Protein AF-A0A0X3YB31-F1 (afdb_monomer_lite)

Sequence (147 aa):
MKKLYRGVSAELDALNQGILKPYGNTVSSSVDFGQEGAAFRAGYTWGESLENGVLAHQVDSGMKNLGFISTSTSFEVARHFATRGNTCDGYMYTLDVEKFQGAGVKIVESEHSPYPDENEISIYAEDGGCIPDIVILTKQFIKKAQF

Radius of gyration: 15.1 Å; chains: 1; bounding box: 38×30×41 Å

Secondary structure (DSSP, 8-state):
--EEEEEEEHHHHHHTTT----S-S---EEPPTT-TT--TTSS--SSEEHHHHHHHHHH-TTGGG-S-EEEES-HHHHHHHHTTTTTS-EEEEEEEGGGTGGGTEEEE--TT-S-GGGTEEEEEETTSSPPPGGGEEEEEEEPPPP-

Foldseek 3Di:
DQKWKAAAAPVRCVVVVNFQWAQWQAQKDADDVPQPQPDDPLQHDHDIDNLNSVQQCLRPVPRVRHQKGKIASDPVLNLCNNCVNLVGKGKMWMFAPVCQVVQQKDWDDHPNRPCVVSRIIIMGHNRSTTRDCVGTPDMDIGHRDDD

pLDDT: mean 91.31, std 6.2, range [57.94, 98.06]

Structure (mmCIF, N/CA/C/O backbone):
data_AF-A0A0X3YB31-F1
#
_entry.id   AF-A0A0X3YB31-F1
#
loop_
_atom_site.group_PDB
_atom_site.id
_atom_site.type_symbol
_atom_site.label_atom_id
_atom_site.label_alt_id
_atom_site.label_comp_id
_atom_site.label_asym_id
_atom_site.label_entity_id
_atom_site.label_seq_id
_atom_site.pdbx_PDB_ins_code
_atom_site.Cartn_x
_atom_site.Cartn_y
_atom_site.Cartn_z
_atom_site.occupancy
_atom_site.B_iso_or_equiv
_atom_site.auth_seq_id
_atom_site.auth_comp_id
_atom_site.auth_asym_id
_atom_site.auth_atom_id
_atom_site.pdbx_PDB_model_num
ATOM 1 N N . MET A 1 1 ? 8.233 6.323 15.649 1.00 65.94 1 MET A N 1
ATOM 2 C CA . MET A 1 1 ? 7.036 5.624 15.146 1.00 65.94 1 MET A CA 1
ATOM 3 C C . MET A 1 1 ? 6.527 6.232 13.846 1.00 65.94 1 MET A C 1
ATOM 5 O O . MET A 1 1 ? 5.731 7.169 13.864 1.00 65.94 1 MET A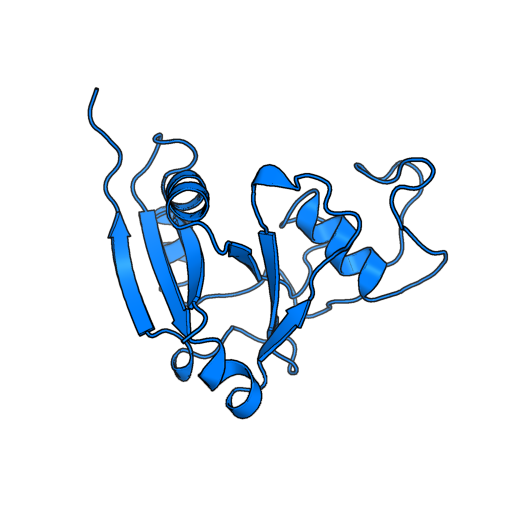 O 1
ATOM 9 N N . LYS A 1 2 ? 7.018 5.716 12.711 1.00 90.38 2 LYS A N 1
ATOM 10 C CA . LYS A 1 2 ? 6.481 6.014 11.368 1.00 90.38 2 LYS A CA 1
ATOM 11 C C . LYS A 1 2 ? 5.255 5.116 11.149 1.00 90.38 2 LYS A C 1
ATOM 13 O O . LYS A 1 2 ? 5.320 3.923 11.431 1.00 90.38 2 LYS A O 1
ATOM 18 N N . LYS A 1 3 ? 4.140 5.690 10.692 1.00 95.50 3 LYS A N 1
ATOM 19 C CA . LYS A 1 3 ? 2.884 4.969 10.428 1.00 95.50 3 LYS A CA 1
ATOM 20 C C . LYS A 1 3 ? 2.504 5.092 8.963 1.00 95.50 3 LYS A C 1
ATOM 22 O O . LYS A 1 3 ? 2.755 6.135 8.363 1.00 95.50 3 LYS A O 1
ATOM 27 N N . LEU A 1 4 ? 1.863 4.054 8.442 1.00 96.94 4 LEU A N 1
ATOM 28 C CA . LEU A 1 4 ? 1.212 4.071 7.134 1.00 96.94 4 LEU A CA 1
ATOM 29 C C . LEU A 1 4 ? -0.267 3.749 7.295 1.00 96.94 4 LEU A C 1
ATOM 31 O O . LEU A 1 4 ? -0.657 3.002 8.195 1.00 96.94 4 LEU A O 1
ATOM 35 N N . TYR A 1 5 ? -1.079 4.318 6.419 1.00 97.50 5 TYR A N 1
ATOM 36 C CA . TYR A 1 5 ? -2.522 4.171 6.424 1.00 97.50 5 TYR A CA 1
ATOM 37 C C . TYR A 1 5 ? -2.980 3.507 5.131 1.00 97.50 5 TYR A C 1
ATOM 39 O O . TYR A 1 5 ? -2.563 3.895 4.039 1.00 97.50 5 TYR A O 1
ATOM 47 N N . ARG A 1 6 ? -3.863 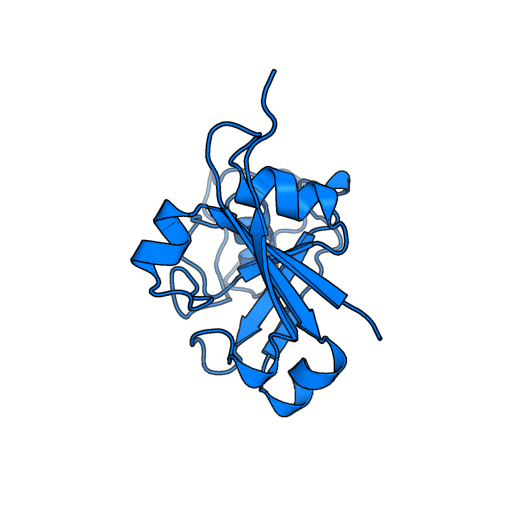2.516 5.250 1.00 96.94 6 ARG A N 1
ATOM 48 C CA . ARG A 1 6 ? -4.544 1.889 4.114 1.00 96.94 6 ARG A CA 1
ATOM 49 C C . ARG A 1 6 ? -6.045 2.013 4.305 1.00 96.94 6 ARG A C 1
ATOM 51 O O . ARG A 1 6 ? -6.601 1.488 5.269 1.00 96.94 6 ARG A O 1
ATOM 58 N N . GLY A 1 7 ? -6.691 2.674 3.353 1.00 96.56 7 GLY A N 1
ATOM 59 C CA . GLY A 1 7 ? -8.139 2.679 3.238 1.00 96.56 7 GLY A CA 1
ATOM 60 C C . GLY A 1 7 ? -8.635 1.516 2.398 1.00 96.56 7 GLY A C 1
ATOM 61 O O . GLY A 1 7 ? -8.118 1.276 1.309 1.00 96.56 7 GLY A O 1
ATOM 62 N N . VAL A 1 8 ? -9.649 0.812 2.888 1.00 96.31 8 VAL A N 1
ATOM 63 C CA . VAL A 1 8 ? -10.317 -0.276 2.164 1.00 96.31 8 VAL A CA 1
ATOM 64 C C . VAL A 1 8 ? -11.823 -0.057 2.261 1.00 96.31 8 VAL A C 1
ATOM 66 O O . VAL A 1 8 ? -12.330 0.204 3.350 1.00 96.31 8 VAL A O 1
ATOM 69 N N . SER A 1 9 ? -12.555 -0.138 1.148 1.00 96.25 9 SER A N 1
ATOM 70 C CA . SER A 1 9 ? -14.021 -0.060 1.195 1.00 96.25 9 SER A CA 1
ATOM 71 C C . SER A 1 9 ? -14.606 -1.245 1.958 1.00 96.25 9 SER A C 1
ATOM 73 O O . SER A 1 9 ? -14.025 -2.328 1.962 1.00 96.25 9 SER A O 1
ATOM 75 N N . ALA A 1 10 ? -15.770 -1.074 2.588 1.00 95.69 10 ALA A N 1
ATOM 76 C CA . ALA A 1 10 ? -16.378 -2.145 3.386 1.00 95.69 10 ALA A CA 1
ATOM 77 C C . ALA A 1 10 ? -16.667 -3.406 2.549 1.00 95.69 10 ALA A C 1
ATOM 79 O O . ALA A 1 10 ? -16.529 -4.524 3.032 1.00 95.69 10 ALA A O 1
ATOM 80 N N . GLU A 1 11 ? -17.012 -3.219 1.273 1.00 95.00 11 GLU A N 1
ATOM 81 C CA . GLU A 1 11 ? -17.177 -4.296 0.292 1.00 95.00 11 GLU A CA 1
ATOM 82 C C . GLU A 1 11 ? -15.873 -5.075 0.064 1.00 95.00 11 GLU A C 1
ATOM 84 O O . GLU A 1 11 ? -15.858 -6.301 0.160 1.00 95.00 11 GLU A O 1
ATOM 89 N N . LEU A 1 12 ? -14.772 -4.367 -0.215 1.00 92.88 12 LEU A N 1
ATOM 90 C CA . LEU A 1 12 ? -13.477 -4.990 -0.487 1.00 92.88 12 LEU A CA 1
ATOM 91 C C . LEU A 1 12 ? -12.902 -5.652 0.772 1.00 92.88 12 LEU A C 1
ATOM 93 O O . LEU A 1 12 ? -12.309 -6.725 0.698 1.00 92.88 12 LEU A O 1
ATOM 97 N N . ASP A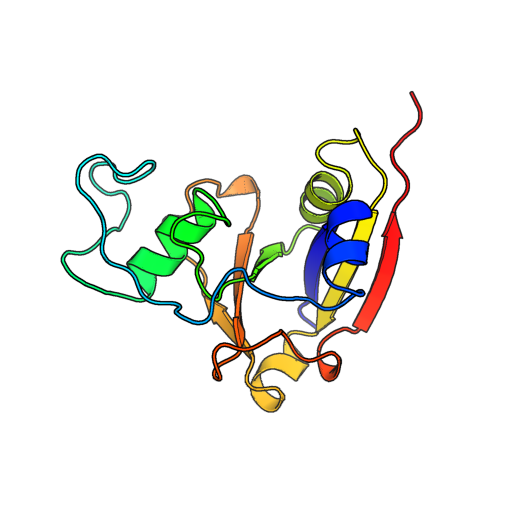 1 13 ? -13.119 -5.036 1.931 1.00 95.81 13 ASP A N 1
ATOM 98 C CA . ASP A 1 13 ? -12.753 -5.587 3.231 1.00 95.81 13 ASP A CA 1
ATOM 99 C C . ASP A 1 13 ? -13.467 -6.916 3.502 1.00 95.81 13 ASP A C 1
ATOM 101 O O . ASP A 1 13 ? -12.824 -7.899 3.870 1.00 95.81 13 ASP A O 1
ATOM 105 N N . ALA A 1 14 ? -14.779 -6.967 3.254 1.00 95.19 14 ALA A N 1
ATOM 106 C CA . ALA A 1 14 ? -15.572 -8.181 3.401 1.00 95.19 14 ALA A CA 1
ATOM 107 C C . ALA A 1 14 ? -15.127 -9.277 2.421 1.00 95.19 14 ALA A C 1
ATOM 109 O O . ALA A 1 14 ? -14.989 -10.434 2.823 1.00 95.19 14 ALA A O 1
ATOM 110 N N . LEU A 1 15 ? -14.848 -8.916 1.163 1.00 93.75 15 LEU A N 1
ATOM 111 C CA . LEU A 1 15 ? -14.347 -9.845 0.144 1.00 93.75 15 LEU A CA 1
ATOM 112 C C . LEU A 1 15 ? -13.009 -10.475 0.554 1.00 93.75 15 LEU A C 1
ATOM 114 O O . LEU A 1 15 ? -12.805 -11.675 0.378 1.00 93.75 15 LEU A O 1
ATOM 118 N N . ASN A 1 16 ? -12.123 -9.673 1.141 1.00 92.81 16 ASN A N 1
ATOM 119 C CA . ASN A 1 16 ? -10.811 -10.112 1.607 1.00 92.81 16 ASN A CA 1
ATOM 120 C C . ASN A 1 16 ? -10.817 -10.630 3.052 1.00 92.81 16 ASN A C 1
ATOM 122 O O . ASN A 1 16 ? -9.751 -10.884 3.610 1.00 92.81 16 ASN A O 1
ATOM 126 N N . GLN A 1 17 ? -11.993 -10.784 3.672 1.00 94.06 17 GLN A N 1
ATOM 127 C CA . GLN A 1 17 ? -12.153 -11.267 5.049 1.00 94.06 17 GLN A CA 1
ATOM 128 C C . GLN A 1 17 ? -11.331 -10.463 6.075 1.00 94.06 17 GLN A C 1
ATOM 130 O O . GLN A 1 17 ? -10.854 -10.997 7.074 1.00 94.06 17 GLN A O 1
ATOM 135 N N . GLY A 1 18 ? -11.158 -9.164 5.827 1.00 91.19 18 GLY A N 1
ATOM 136 C CA . GLY A 1 18 ? -10.387 -8.263 6.676 1.00 91.19 18 GLY A CA 1
ATOM 137 C C . GLY A 1 18 ? -8.865 -8.390 6.567 1.00 91.19 18 GLY A C 1
ATOM 138 O O . GLY A 1 18 ? -8.172 -7.787 7.389 1.00 91.19 18 GLY A O 1
ATOM 139 N N . ILE A 1 19 ? -8.351 -9.108 5.567 1.00 93.19 19 ILE A N 1
ATOM 140 C CA . ILE A 1 19 ? -6.916 -9.287 5.315 1.00 93.19 19 ILE A CA 1
ATOM 141 C C . ILE A 1 19 ? -6.444 -8.290 4.247 1.00 93.19 19 ILE A C 1
ATOM 143 O O . ILE A 1 19 ? -7.123 -8.045 3.247 1.00 93.19 19 ILE A O 1
ATOM 147 N N . LEU A 1 20 ? -5.247 -7.727 4.426 1.00 94.19 20 LEU A N 1
ATOM 148 C CA . LEU A 1 20 ? -4.597 -6.896 3.411 1.00 94.19 20 LEU A CA 1
ATOM 149 C C . LEU A 1 20 ? -3.943 -7.780 2.342 1.00 94.19 20 LEU A C 1
ATOM 151 O O . LEU A 1 20 ? -2.779 -8.171 2.449 1.00 94.19 20 LEU A O 1
ATOM 155 N N . LYS A 1 21 ? -4.733 -8.112 1.320 1.00 93.25 21 LYS A N 1
ATOM 156 C CA . LYS A 1 21 ? -4.367 -9.022 0.234 1.00 93.25 21 LYS A CA 1
ATOM 157 C C . LYS A 1 21 ? -4.087 -8.260 -1.074 1.00 93.25 21 LYS A C 1
ATOM 159 O O . LYS A 1 21 ? -4.957 -7.490 -1.491 1.00 93.25 21 LYS A O 1
ATOM 164 N N . PRO A 1 22 ? -2.921 -8.460 -1.718 1.00 93.19 22 PRO A N 1
ATOM 165 C CA . PRO A 1 22 ? -2.636 -7.876 -3.028 1.00 93.19 22 PRO A CA 1
ATOM 166 C C . PRO A 1 22 ? -3.411 -8.584 -4.150 1.00 93.19 22 PRO A C 1
ATOM 168 O O . PRO A 1 22 ? -3.974 -9.664 -3.951 1.00 93.19 22 PRO A O 1
ATOM 171 N N . TYR A 1 23 ? -3.437 -7.986 -5.344 1.00 89.19 23 TYR A N 1
ATOM 172 C CA . TYR A 1 23 ? -4.114 -8.581 -6.504 1.00 89.19 23 TYR A CA 1
ATOM 173 C C . TYR A 1 23 ? -3.369 -9.800 -7.066 1.00 89.19 23 TYR A C 1
ATOM 175 O O . TYR A 1 23 ? -4.010 -10.742 -7.533 1.00 89.19 23 TYR A O 1
ATOM 183 N N . GLY A 1 24 ? -2.039 -9.813 -6.977 1.00 91.75 24 GLY A N 1
ATOM 184 C CA . GLY A 1 24 ? -1.205 -10.958 -7.345 1.00 91.75 24 GLY A CA 1
ATOM 185 C C . GLY A 1 24 ? 0.008 -11.107 -6.436 1.00 91.75 24 GLY A C 1
ATOM 186 O O . GLY A 1 24 ? 0.000 -10.629 -5.308 1.00 91.75 24 GLY A O 1
ATOM 187 N N . ASN A 1 25 ? 1.035 -11.807 -6.914 1.00 91.69 25 ASN A N 1
ATOM 188 C CA . ASN A 1 25 ? 2.217 -12.186 -6.129 1.00 91.69 25 ASN A CA 1
ATOM 189 C C . ASN A 1 25 ? 3.548 -11.705 -6.732 1.00 91.69 25 ASN A C 1
ATOM 191 O O . ASN A 1 25 ? 4.603 -11.926 -6.145 1.00 91.69 25 ASN A O 1
ATOM 195 N N . THR A 1 26 ? 3.516 -11.055 -7.897 1.00 92.12 26 THR A N 1
ATOM 196 C CA . THR A 1 26 ? 4.700 -10.520 -8.581 1.00 92.12 26 THR A CA 1
ATOM 197 C C . THR A 1 26 ? 4.784 -9.012 -8.411 1.00 92.12 26 THR A C 1
ATOM 199 O O . THR A 1 26 ? 3.788 -8.311 -8.565 1.00 92.12 26 THR A O 1
ATOM 202 N N . VAL A 1 27 ? 5.976 -8.499 -8.123 1.00 91.19 27 VAL A N 1
ATOM 203 C CA . VAL A 1 27 ? 6.216 -7.060 -7.897 1.00 91.19 27 VAL A CA 1
ATOM 204 C C . VAL A 1 27 ? 6.969 -6.391 -9.043 1.00 91.19 27 VAL A C 1
ATOM 206 O O . VAL A 1 27 ? 7.007 -5.170 -9.137 1.00 91.19 27 VAL A O 1
ATOM 209 N N . SER A 1 28 ? 7.556 -7.180 -9.936 1.00 92.12 28 SER A N 1
ATOM 210 C CA . SER A 1 28 ? 8.211 -6.699 -11.141 1.00 92.12 28 SER A CA 1
ATOM 211 C C . SER A 1 28 ? 7.255 -6.720 -12.327 1.00 92.12 28 SER A C 1
ATOM 213 O O . SER A 1 28 ? 6.353 -7.555 -12.414 1.00 92.12 28 SER A O 1
ATOM 215 N N . SER A 1 29 ? 7.437 -5.776 -13.247 1.00 92.69 29 SER A N 1
ATOM 216 C CA . SER A 1 29 ? 6.706 -5.779 -14.512 1.00 92.69 29 SER A CA 1
ATOM 217 C C . SER A 1 29 ? 7.523 -5.147 -15.633 1.00 92.69 29 SER A C 1
ATOM 219 O O . SER A 1 29 ? 8.457 -4.382 -15.387 1.00 92.69 29 SER A O 1
ATOM 221 N N . SER A 1 30 ? 7.176 -5.473 -16.876 1.00 92.88 30 SER A N 1
ATOM 222 C CA . SER A 1 30 ? 7.621 -4.732 -18.053 1.00 92.88 30 SER A CA 1
ATOM 223 C C . SER A 1 30 ? 6.586 -3.686 -18.453 1.00 92.88 30 SER A C 1
ATOM 225 O O . SER A 1 30 ? 5.381 -3.920 -18.326 1.00 92.88 30 SER A O 1
ATOM 227 N N . VAL A 1 31 ? 7.058 -2.565 -18.997 1.00 90.94 31 VAL A N 1
ATOM 228 C CA . VAL A 1 31 ? 6.191 -1.554 -19.611 1.00 90.94 31 VAL A CA 1
ATOM 229 C C . VAL A 1 31 ? 5.674 -2.035 -20.970 1.00 90.94 31 VAL A C 1
ATOM 231 O O . VAL A 1 31 ? 6.454 -2.495 -21.809 1.00 90.94 31 VAL A O 1
ATOM 234 N N . ASP A 1 32 ? 4.367 -1.914 -21.198 1.00 89.31 32 ASP A N 1
ATOM 235 C CA . ASP A 1 32 ? 3.757 -2.219 -22.495 1.00 89.31 32 ASP A CA 1
ATOM 236 C C . ASP A 1 32 ? 3.671 -0.971 -23.383 1.00 89.31 32 ASP A C 1
ATOM 238 O O . ASP A 1 32 ? 3.563 0.166 -22.914 1.00 89.31 32 ASP A O 1
ATOM 242 N N . PHE A 1 33 ? 3.670 -1.173 -24.702 1.00 86.00 33 PHE A N 1
ATOM 243 C CA . PHE A 1 33 ? 3.449 -0.073 -25.635 1.00 86.00 33 PHE A CA 1
ATOM 244 C C . PHE A 1 33 ? 2.025 0.481 -25.492 1.00 86.00 33 PHE A C 1
ATOM 246 O O . PHE A 1 33 ? 1.052 -0.261 -25.600 1.00 86.00 33 PHE A O 1
ATOM 253 N N . GLY A 1 34 ? 1.910 1.795 -25.283 1.00 85.44 34 GLY A N 1
ATOM 254 C CA . GLY A 1 34 ? 0.623 2.461 -25.067 1.00 85.44 34 GLY A CA 1
ATOM 255 C C . GLY A 1 34 ? 0.043 2.280 -23.661 1.00 85.44 34 GLY A C 1
ATOM 256 O O . GLY A 1 34 ? -1.117 2.626 -23.456 1.00 85.44 34 GLY A O 1
ATOM 257 N N . GLN A 1 35 ? 0.820 1.754 -22.707 1.00 87.31 35 GLN A N 1
ATOM 258 C CA . GLN A 1 35 ? 0.402 1.653 -21.310 1.00 87.31 35 GLN A CA 1
ATOM 259 C C . GLN A 1 35 ? 0.078 3.037 -20.729 1.00 87.31 35 GLN A C 1
ATOM 261 O O . GLN A 1 35 ? 0.803 4.012 -20.940 1.00 87.31 35 GLN A O 1
ATOM 266 N N . GLU A 1 36 ? -1.008 3.114 -19.965 1.00 87.06 36 GLU A N 1
ATOM 267 C CA . GLU A 1 36 ? -1.380 4.324 -19.242 1.00 87.06 36 GLU A CA 1
ATOM 268 C C . GLU A 1 36 ? -0.274 4.742 -18.258 1.00 87.06 36 GLU A C 1
ATOM 270 O O . GLU A 1 36 ? 0.379 3.910 -17.628 1.00 87.06 36 GLU A O 1
ATOM 275 N N . GLY A 1 37 ? -0.002 6.045 -18.181 1.00 84.44 37 GLY A N 1
ATOM 276 C CA . GLY A 1 37 ? 1.093 6.596 -17.377 1.00 84.44 37 GLY A CA 1
ATOM 277 C C . GLY A 1 37 ? 2.502 6.403 -17.960 1.00 84.44 37 GLY A C 1
ATOM 278 O O . GLY A 1 37 ? 3.436 7.054 -17.492 1.00 84.44 37 GLY A O 1
ATOM 279 N N . ALA A 1 38 ? 2.689 5.599 -19.016 1.00 86.44 38 ALA A N 1
ATOM 280 C CA . ALA A 1 38 ? 3.983 5.423 -19.683 1.00 86.44 38 ALA A CA 1
ATOM 281 C C . ALA A 1 38 ? 4.294 6.582 -20.654 1.00 86.44 38 ALA A C 1
ATOM 283 O O . ALA A 1 38 ? 4.275 6.436 -21.878 1.00 86.44 38 ALA A O 1
ATOM 284 N N . ALA A 1 39 ? 4.576 7.764 -20.099 1.00 83.94 39 ALA A N 1
ATOM 285 C CA . ALA A 1 39 ? 4.956 8.963 -20.846 1.00 83.94 39 ALA A CA 1
ATOM 286 C C . ALA A 1 39 ? 6.483 9.171 -20.911 1.00 83.94 39 ALA A C 1
ATOM 288 O O . ALA A 1 39 ? 7.263 8.576 -20.163 1.00 83.94 39 ALA A O 1
ATOM 289 N N . PHE A 1 40 ? 6.933 10.059 -21.804 1.00 79.75 40 PHE A N 1
ATOM 290 C CA . PHE A 1 40 ? 8.346 10.438 -21.880 1.00 79.75 40 PHE A CA 1
ATOM 291 C C . PHE A 1 40 ? 8.826 10.994 -20.531 1.00 79.75 40 PHE A C 1
ATOM 293 O O . PHE A 1 40 ? 8.236 11.938 -20.012 1.00 79.75 40 PHE A O 1
ATOM 300 N N . ARG A 1 41 ? 9.917 10.423 -19.995 1.00 82.75 41 ARG A N 1
ATOM 301 C CA . ARG A 1 41 ? 10.490 10.732 -18.667 1.00 82.75 41 ARG A CA 1
ATOM 302 C C . ARG A 1 41 ? 9.611 10.370 -17.462 1.00 82.75 41 ARG A C 1
ATOM 304 O O . ARG A 1 41 ? 9.893 10.835 -16.367 1.00 82.75 41 ARG A O 1
ATOM 311 N N . ALA A 1 42 ? 8.628 9.486 -17.619 1.00 83.88 42 ALA A N 1
ATOM 312 C CA . ALA A 1 42 ? 7.843 8.965 -16.495 1.00 83.88 42 ALA A CA 1
ATOM 313 C C . ALA A 1 42 ? 8.609 7.965 -15.592 1.00 83.88 42 ALA A C 1
ATOM 315 O O . ALA A 1 42 ? 8.012 7.339 -14.731 1.00 83.88 42 ALA A O 1
ATOM 316 N N . GLY A 1 43 ? 9.920 7.777 -15.794 1.00 86.19 43 GLY A N 1
ATOM 317 C CA . GLY A 1 43 ? 10.762 6.909 -14.958 1.00 86.19 43 GLY A CA 1
ATOM 318 C C . GLY A 1 43 ? 10.809 5.433 -15.372 1.00 86.19 43 GLY A C 1
ATOM 319 O O . GLY A 1 43 ? 11.656 4.701 -14.868 1.00 86.19 43 GLY A O 1
ATOM 320 N N . TYR A 1 44 ? 9.972 4.999 -16.321 1.00 88.81 44 TYR A N 1
ATOM 321 C CA . TYR A 1 44 ? 9.994 3.623 -16.825 1.00 88.81 44 TYR A CA 1
ATOM 322 C C . TYR A 1 44 ? 11.326 3.259 -17.494 1.00 88.81 44 TYR A C 1
ATOM 324 O O . TYR A 1 44 ? 11.909 4.041 -18.252 1.00 88.81 44 TYR A O 1
ATOM 332 N N . THR A 1 45 ? 11.767 2.026 -17.261 1.00 90.31 45 THR A N 1
ATOM 333 C CA . THR A 1 45 ? 12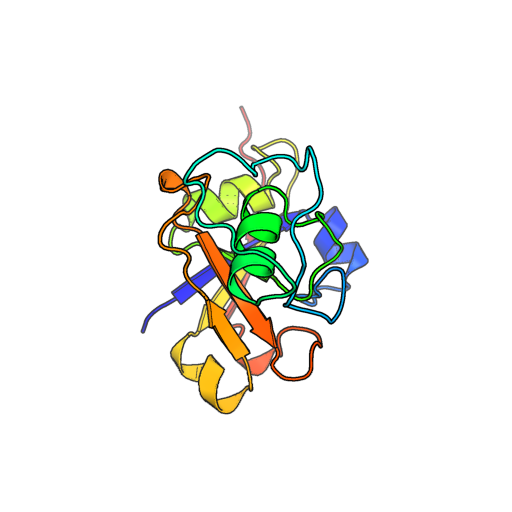.954 1.416 -17.869 1.00 90.31 45 THR A CA 1
ATOM 334 C C . THR A 1 45 ? 12.562 0.302 -18.839 1.00 90.31 45 THR A C 1
ATOM 336 O O . THR A 1 45 ? 11.445 -0.215 -18.809 1.00 90.31 45 THR A O 1
ATOM 339 N N . TRP A 1 46 ? 13.468 -0.063 -19.748 1.00 87.38 46 TRP A N 1
ATOM 340 C CA . TRP A 1 46 ? 13.214 -1.159 -20.682 1.00 87.38 46 TRP A CA 1
ATOM 341 C C . TRP A 1 46 ? 13.419 -2.520 -20.005 1.00 87.38 46 TRP A C 1
ATOM 343 O O . TRP A 1 46 ? 14.423 -2.723 -19.325 1.00 87.38 46 TRP A O 1
ATOM 353 N N . GLY A 1 47 ? 12.498 -3.456 -20.247 1.00 91.25 47 GLY A N 1
ATOM 354 C CA . GLY A 1 47 ? 12.510 -4.789 -19.643 1.00 91.25 47 GLY A CA 1
ATOM 355 C C . GLY A 1 47 ? 11.698 -4.880 -18.349 1.00 91.25 47 GLY A C 1
ATOM 356 O O . GLY A 1 47 ? 10.936 -3.977 -18.007 1.00 91.25 47 GLY A O 1
ATOM 357 N N . GLU A 1 48 ? 11.823 -6.013 -17.664 1.00 93.44 48 GLU A N 1
ATOM 358 C CA . GLU A 1 48 ? 11.162 -6.263 -16.385 1.00 93.44 48 GLU A CA 1
ATOM 359 C C . GLU A 1 48 ? 11.967 -5.650 -15.231 1.00 93.44 48 GLU A C 1
ATOM 361 O O . GLU A 1 48 ? 13.167 -5.899 -15.104 1.00 93.44 48 GLU A O 1
ATOM 366 N N . SER A 1 49 ? 11.312 -4.853 -14.387 1.00 92.94 49 SER A N 1
ATOM 367 C CA . SER A 1 49 ? 11.933 -4.257 -13.200 1.00 92.94 49 SER A CA 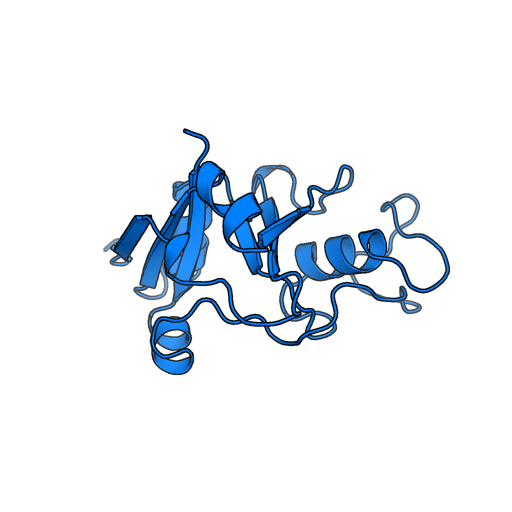1
ATOM 368 C C . SER A 1 49 ? 10.916 -4.011 -12.085 1.00 92.94 49 SER A C 1
ATOM 370 O O . SER A 1 49 ? 9.702 -3.984 -12.321 1.00 92.94 49 SER A O 1
ATOM 372 N N . LEU A 1 50 ? 11.415 -3.850 -10.855 1.00 91.62 50 LEU A N 1
ATOM 373 C CA . LEU A 1 50 ? 10.601 -3.492 -9.692 1.00 91.62 50 LEU A CA 1
ATOM 374 C C . LEU A 1 50 ? 10.041 -2.076 -9.850 1.00 91.62 50 LEU A C 1
ATOM 376 O O . LEU A 1 50 ? 8.865 -1.845 -9.591 1.00 91.62 50 LEU A O 1
ATOM 380 N N . GLU A 1 51 ? 10.867 -1.146 -10.323 1.00 91.00 51 GLU A N 1
ATOM 381 C CA . GLU A 1 51 ? 10.515 0.258 -10.523 1.00 91.00 51 GLU A CA 1
ATOM 382 C C . GLU A 1 51 ? 9.353 0.396 -11.512 1.00 91.00 51 GLU A C 1
ATOM 384 O O . GLU A 1 51 ? 8.390 1.108 -11.235 1.00 91.00 51 GLU A O 1
ATOM 389 N N . ASN A 1 52 ? 9.385 -0.351 -12.621 1.00 91.31 52 ASN A N 1
ATOM 390 C CA . ASN A 1 52 ? 8.274 -0.405 -13.572 1.00 91.31 52 ASN A CA 1
ATOM 391 C C . ASN A 1 52 ? 6.992 -0.940 -12.923 1.00 91.31 52 ASN A C 1
ATOM 393 O O . ASN A 1 52 ? 5.910 -0.421 -13.189 1.00 91.31 52 ASN A O 1
ATOM 397 N N . GLY A 1 53 ? 7.105 -1.972 -12.078 1.00 91.31 53 GLY A N 1
ATOM 398 C CA . GLY A 1 53 ? 5.980 -2.515 -11.317 1.00 91.31 53 GLY A CA 1
ATOM 399 C C . GLY A 1 53 ? 5.364 -1.498 -10.362 1.00 91.31 53 GLY A C 1
ATOM 400 O O . GLY A 1 53 ? 4.147 -1.333 -10.349 1.00 91.31 53 GLY A O 1
ATOM 401 N N . VAL A 1 54 ? 6.189 -0.773 -9.608 1.00 91.06 54 VAL A N 1
ATOM 402 C CA . VAL A 1 54 ? 5.718 0.274 -8.691 1.00 91.06 54 VAL A CA 1
ATOM 403 C C . VAL A 1 54 ? 5.041 1.400 -9.458 1.00 91.06 54 VAL A C 1
ATOM 405 O O . VAL A 1 54 ? 3.940 1.791 -9.092 1.00 91.06 54 VAL A O 1
ATOM 408 N N . LEU A 1 55 ? 5.646 1.884 -10.546 1.00 90.12 55 LEU A N 1
ATOM 409 C CA . LEU A 1 55 ? 5.048 2.935 -11.372 1.00 90.12 55 LEU A CA 1
ATOM 410 C C . LEU A 1 55 ? 3.697 2.501 -11.950 1.00 90.12 55 LEU A C 1
ATOM 412 O O . LEU A 1 55 ? 2.730 3.250 -11.857 1.00 90.12 55 LEU A O 1
ATOM 416 N N . ALA A 1 56 ? 3.608 1.282 -12.489 1.00 90.81 56 ALA A N 1
ATOM 417 C CA . ALA A 1 56 ? 2.351 0.739 -12.997 1.00 90.81 56 ALA A CA 1
ATOM 418 C C . ALA A 1 56 ? 1.285 0.650 -11.890 1.00 90.81 56 ALA A C 1
ATOM 420 O O . ALA A 1 56 ? 0.148 1.067 -12.098 1.00 90.81 56 ALA A O 1
ATOM 421 N N . HIS A 1 57 ? 1.666 0.168 -10.703 1.00 90.56 57 HIS A N 1
ATOM 422 C CA . HIS A 1 57 ? 0.767 0.043 -9.556 1.00 90.56 57 HIS A CA 1
ATOM 423 C C . HIS A 1 57 ? 0.272 1.392 -9.019 1.00 90.56 57 HIS A C 1
ATOM 425 O O . HIS A 1 57 ? -0.881 1.498 -8.616 1.00 90.56 57 HIS A O 1
ATOM 431 N N . GLN A 1 58 ? 1.125 2.416 -9.012 1.00 89.25 58 GLN A N 1
ATOM 432 C CA . GLN A 1 58 ? 0.747 3.762 -8.571 1.00 89.25 58 GLN A CA 1
ATOM 433 C C . GLN A 1 58 ? -0.171 4.469 -9.576 1.00 89.25 58 GLN A C 1
ATOM 435 O O . GLN A 1 58 ? -0.968 5.317 -9.192 1.00 89.25 58 GLN A O 1
ATOM 440 N N . VAL A 1 59 ? -0.072 4.139 -10.870 1.00 87.94 59 VAL A N 1
ATOM 441 C CA . VAL A 1 59 ? -1.021 4.635 -11.882 1.00 87.94 59 VAL A CA 1
ATOM 442 C C . VAL A 1 59 ? -2.390 3.989 -11.679 1.00 87.94 59 VAL A C 1
ATOM 444 O O . VAL A 1 59 ? -3.399 4.685 -11.613 1.00 87.94 59 VAL A O 1
ATOM 447 N N . ASP A 1 60 ? -2.427 2.663 -11.560 1.00 86.56 60 ASP A N 1
ATOM 448 C CA . ASP A 1 60 ? -3.628 1.926 -11.182 1.00 86.56 60 ASP A CA 1
ATOM 449 C C . ASP A 1 60 ? -3.236 0.683 -10.380 1.00 86.56 60 ASP A C 1
ATOM 451 O O . ASP A 1 60 ? -2.535 -0.208 -10.857 1.00 86.56 60 ASP A O 1
ATOM 455 N N . SER A 1 61 ? -3.745 0.594 -9.151 1.00 83.56 61 SER A N 1
ATOM 456 C CA . SER A 1 61 ? -3.443 -0.514 -8.244 1.00 83.56 61 SER A CA 1
ATOM 457 C C . SER A 1 61 ? -3.833 -1.896 -8.791 1.00 83.56 61 SER A C 1
ATOM 459 O O . SER A 1 61 ? -3.239 -2.897 -8.382 1.00 83.56 61 SER A O 1
ATOM 461 N N . GLY A 1 62 ? -4.817 -1.964 -9.698 1.00 81.69 62 GLY A N 1
ATOM 462 C CA . GLY A 1 62 ? -5.226 -3.182 -10.403 1.00 81.69 62 GLY A CA 1
ATOM 463 C C . GLY A 1 62 ? -4.411 -3.464 -11.669 1.00 81.69 62 GLY A C 1
ATOM 464 O O . GLY A 1 62 ? -4.483 -4.568 -12.219 1.00 81.69 62 GLY A O 1
ATOM 465 N N . MET A 1 63 ? -3.599 -2.507 -12.125 1.00 85.75 63 MET A N 1
ATOM 466 C CA . MET A 1 63 ? -2.763 -2.658 -13.309 1.00 85.75 63 MET A CA 1
ATOM 467 C C . MET A 1 63 ? -1.798 -3.830 -13.112 1.00 85.75 63 MET A C 1
ATOM 469 O O . MET A 1 63 ? -1.090 -3.928 -12.109 1.00 85.75 63 MET A O 1
ATOM 473 N N . LYS A 1 64 ? -1.793 -4.755 -14.080 1.00 85.25 64 LYS A N 1
ATOM 474 C CA . LYS A 1 64 ? -0.948 -5.965 -14.097 1.00 85.25 64 LYS A CA 1
ATOM 475 C C . LYS A 1 64 ? -1.154 -6.931 -12.912 1.00 85.25 64 LYS A C 1
ATOM 477 O O . LYS A 1 64 ? -0.412 -7.904 -12.825 1.00 85.25 64 LYS A O 1
ATOM 482 N N . ASN A 1 65 ? -2.162 -6.724 -12.053 1.00 88.38 65 ASN A N 1
ATOM 483 C CA . ASN A 1 65 ? -2.428 -7.537 -10.856 1.00 88.38 65 ASN A CA 1
ATOM 484 C C . ASN A 1 65 ? -1.167 -7.785 -10.006 1.00 88.38 65 ASN A C 1
ATOM 486 O O . ASN A 1 65 ? -0.833 -8.925 -9.691 1.00 88.38 65 ASN A O 1
ATOM 490 N N . LEU A 1 66 ? -0.435 -6.723 -9.670 1.00 92.25 66 LEU A N 1
ATOM 491 C CA . LEU A 1 66 ? 0.837 -6.843 -8.956 1.00 92.25 66 LEU A CA 1
ATOM 492 C C . LEU A 1 66 ? 0.660 -7.141 -7.457 1.00 92.25 66 LEU A C 1
ATOM 494 O O . LEU A 1 66 ? -0.413 -6.976 -6.871 1.00 92.25 66 LEU A O 1
ATOM 498 N N . GLY A 1 67 ? 1.755 -7.574 -6.836 1.00 93.69 67 GLY A N 1
ATOM 499 C CA . GLY A 1 67 ? 1.886 -7.943 -5.424 1.00 93.69 67 GLY A CA 1
ATOM 500 C C . GLY A 1 67 ? 1.955 -6.774 -4.442 1.00 93.69 67 GLY A C 1
ATOM 501 O O . GLY A 1 67 ? 2.367 -6.964 -3.300 1.00 93.69 67 GLY A O 1
ATOM 502 N N . PHE A 1 68 ? 1.593 -5.568 -4.872 1.00 94.88 68 PHE A N 1
ATOM 503 C CA . PHE A 1 68 ? 1.682 -4.367 -4.051 1.00 94.88 68 PHE A CA 1
ATOM 504 C C . PHE A 1 68 ? 0.363 -4.031 -3.349 1.00 94.88 68 PHE A C 1
ATOM 506 O O . PHE A 1 68 ? -0.734 -4.362 -3.806 1.00 94.88 68 PHE A O 1
ATOM 513 N N . ILE A 1 69 ? 0.492 -3.314 -2.236 1.00 94.88 69 ILE A N 1
ATOM 514 C CA . ILE A 1 69 ? -0.585 -2.634 -1.525 1.00 94.88 69 ILE A CA 1
ATOM 515 C C . ILE A 1 69 ? -0.239 -1.145 -1.454 1.00 94.88 69 ILE A C 1
ATOM 517 O O . ILE A 1 69 ? 0.742 -0.769 -0.807 1.00 94.88 69 ILE A O 1
ATOM 521 N N . SER A 1 70 ? -1.067 -0.288 -2.055 1.00 94.31 70 SER A N 1
ATOM 522 C CA . SER A 1 70 ? -0.936 1.168 -1.913 1.00 94.31 70 SER A CA 1
ATOM 523 C C . SER A 1 70 ? -1.268 1.614 -0.494 1.00 94.31 70 SER A C 1
ATOM 525 O O . SER A 1 70 ? -2.380 1.396 -0.009 1.00 94.31 70 SER A O 1
ATOM 527 N N . THR A 1 71 ? -0.350 2.292 0.175 1.00 96.00 71 THR A N 1
ATOM 528 C CA . THR A 1 71 ? -0.596 2.945 1.467 1.00 96.00 71 THR A CA 1
ATOM 529 C C . THR A 1 71 ? -0.285 4.430 1.360 1.00 96.00 71 THR A C 1
ATOM 531 O O . THR A 1 71 ? 0.317 4.861 0.388 1.00 96.00 71 THR A O 1
ATOM 534 N N . SER A 1 72 ? -0.689 5.234 2.337 1.00 94.94 72 SER A N 1
ATOM 535 C CA . SER A 1 72 ? -0.335 6.654 2.386 1.00 94.94 72 SER A CA 1
ATOM 536 C C . SER A 1 72 ? 0.153 7.036 3.776 1.00 94.94 72 SER A C 1
ATOM 538 O O . SER A 1 72 ? -0.242 6.449 4.787 1.00 94.94 72 SER A O 1
ATOM 540 N N . THR A 1 73 ? 1.007 8.052 3.842 1.00 94.19 73 THR A N 1
ATOM 541 C CA . THR A 1 73 ? 1.348 8.717 5.110 1.00 94.19 73 THR A CA 1
ATOM 542 C C . THR A 1 73 ? 0.234 9.648 5.598 1.00 94.19 73 THR A C 1
ATOM 544 O O . THR A 1 73 ? 0.199 9.998 6.780 1.00 94.19 73 THR A O 1
ATOM 547 N N . SER A 1 74 ? -0.709 10.013 4.722 1.00 94.38 74 SER A N 1
ATOM 548 C CA . SER A 1 74 ? -1.844 10.877 5.031 1.00 94.38 74 SER A CA 1
ATOM 549 C C . SER A 1 74 ? -3.089 10.063 5.374 1.00 94.38 74 SER A C 1
ATOM 551 O O . SER A 1 74 ? -3.620 9.302 4.562 1.00 94.38 74 SER A O 1
ATOM 553 N N . PHE A 1 75 ? -3.600 10.269 6.589 1.00 94.50 75 PHE A N 1
ATOM 554 C CA . PHE A 1 75 ? -4.844 9.646 7.034 1.00 94.50 75 PHE A CA 1
ATOM 555 C C . PHE A 1 75 ? -6.037 10.063 6.164 1.00 94.50 75 PHE A C 1
ATOM 557 O O . PHE A 1 75 ? -6.864 9.222 5.822 1.00 94.50 75 PHE A O 1
ATOM 564 N N . GLU A 1 76 ? -6.129 11.338 5.774 1.00 94.25 76 GLU A N 1
ATOM 565 C CA . GLU A 1 76 ? -7.258 11.838 4.978 1.00 94.25 76 GLU A CA 1
ATOM 566 C C . GLU A 1 76 ? -7.256 11.270 3.555 1.00 94.25 76 GLU A C 1
ATOM 568 O O . GLU A 1 76 ? -8.319 10.931 3.035 1.00 94.25 76 GLU A O 1
ATOM 573 N N . VAL A 1 77 ? -6.076 11.074 2.954 1.00 93.88 77 VAL A N 1
ATOM 574 C CA . VAL A 1 77 ? -5.952 10.390 1.656 1.00 93.88 77 VAL A CA 1
ATOM 575 C C . VAL A 1 77 ? -6.435 8.946 1.788 1.00 93.88 77 VAL A C 1
ATOM 577 O O . VAL A 1 77 ? -7.342 8.520 1.074 1.00 93.88 77 VAL A O 1
ATOM 580 N N . ALA A 1 78 ? -5.930 8.202 2.776 1.00 95.19 78 ALA A N 1
ATOM 581 C CA . ALA A 1 78 ? -6.395 6.840 3.026 1.00 95.19 78 ALA A CA 1
ATOM 582 C C . ALA A 1 78 ? -7.906 6.786 3.338 1.00 95.19 78 ALA A C 1
ATOM 584 O O . ALA A 1 78 ? -8.594 5.857 2.921 1.00 95.19 78 ALA A O 1
ATOM 585 N N . ARG A 1 79 ? -8.466 7.794 4.012 1.00 95.62 79 ARG A N 1
ATOM 586 C CA . ARG A 1 79 ? -9.905 7.892 4.293 1.00 95.62 79 ARG A CA 1
ATOM 587 C C . ARG A 1 79 ? -10.715 8.108 3.017 1.00 95.62 79 ARG A C 1
ATOM 589 O O . ARG A 1 79 ? -11.780 7.500 2.860 1.00 95.62 79 ARG A O 1
ATOM 596 N N . HIS A 1 80 ? -10.227 8.953 2.114 1.00 94.69 80 HIS A N 1
ATOM 597 C CA . HIS A 1 80 ? -10.836 9.160 0.805 1.00 94.69 80 HIS A CA 1
ATOM 598 C C . HIS A 1 80 ? -10.947 7.830 0.047 1.00 94.69 80 HIS A C 1
ATOM 600 O O . HIS A 1 80 ? -12.033 7.482 -0.418 1.00 94.69 80 HIS A O 1
ATOM 606 N N . PHE A 1 81 ? -9.879 7.027 0.038 1.00 93.44 81 PHE A N 1
ATOM 607 C CA . PHE A 1 81 ? -9.893 5.688 -0.558 1.00 93.44 81 PHE A CA 1
ATOM 608 C C . PHE A 1 81 ? -10.823 4.710 0.170 1.00 93.44 81 PHE A C 1
ATOM 610 O O . PHE A 1 81 ? -11.615 4.025 -0.477 1.00 93.44 81 PHE A O 1
ATOM 617 N N . ALA A 1 82 ? -10.797 4.683 1.509 1.00 95.88 82 ALA A N 1
ATOM 618 C CA . ALA A 1 82 ? -11.676 3.824 2.311 1.00 95.88 82 ALA A CA 1
ATOM 619 C C . ALA A 1 82 ? -13.158 4.060 1.996 1.00 95.88 82 ALA A C 1
ATOM 621 O O . ALA A 1 82 ? -13.956 3.130 1.988 1.00 95.88 82 ALA A O 1
ATOM 622 N N . THR A 1 83 ? -13.527 5.308 1.718 1.00 95.44 83 THR A N 1
ATOM 623 C CA . THR A 1 83 ? -14.917 5.699 1.466 1.00 95.44 83 THR A CA 1
ATOM 624 C C . THR A 1 83 ? -15.268 5.812 -0.018 1.00 95.44 83 THR A C 1
ATOM 626 O O . THR A 1 83 ? -16.381 6.234 -0.341 1.00 95.44 83 THR A O 1
ATOM 629 N N . ARG A 1 84 ? -14.338 5.468 -0.927 1.00 92.69 84 ARG A N 1
ATOM 630 C CA . ARG A 1 84 ? -14.452 5.710 -2.379 1.00 92.69 84 ARG A CA 1
ATOM 631 C C . ARG A 1 84 ? -14.963 7.126 -2.669 1.00 92.69 84 ARG A C 1
ATOM 633 O O . ARG A 1 84 ? -16.007 7.307 -3.299 1.00 92.69 84 ARG A O 1
ATOM 640 N N . GLY A 1 85 ? -14.291 8.124 -2.101 1.00 91.50 85 GLY A N 1
ATOM 641 C CA . GLY A 1 85 ? -14.694 9.523 -2.219 1.00 91.50 85 GLY A CA 1
ATOM 642 C C . GLY A 1 85 ? -16.051 9.819 -1.580 1.00 91.50 85 GLY A C 1
ATOM 643 O O . GLY A 1 85 ? -16.869 10.524 -2.162 1.00 91.50 85 GLY A O 1
ATOM 644 N N . ASN A 1 86 ? -16.294 9.287 -0.380 1.00 93.19 86 ASN A N 1
ATOM 645 C CA . ASN A 1 86 ? -17.527 9.481 0.388 1.00 93.19 86 ASN A CA 1
ATOM 646 C C . ASN A 1 86 ? -18.802 8.809 -0.170 1.00 93.19 86 ASN A C 1
ATOM 648 O O . ASN A 1 86 ? -19.918 9.155 0.223 1.00 93.19 86 ASN A O 1
ATOM 652 N N . THR A 1 87 ? -18.669 7.831 -1.061 1.00 94.31 87 THR A N 1
ATOM 653 C CA . THR A 1 87 ? -19.815 7.101 -1.630 1.00 94.31 87 THR A CA 1
ATOM 654 C C . THR A 1 87 ? -20.217 5.885 -0.787 1.00 94.31 87 THR A C 1
ATOM 656 O O . THR A 1 87 ? -21.405 5.544 -0.716 1.00 94.31 87 THR A O 1
ATOM 659 N N . CYS A 1 88 ? -19.270 5.281 -0.064 1.00 94.88 88 CYS A N 1
ATOM 660 C CA . CYS A 1 88 ? -19.492 4.122 0.801 1.00 94.88 88 CYS A CA 1
ATOM 661 C C . CYS A 1 88 ? -18.791 4.253 2.160 1.00 94.88 88 CYS A C 1
ATOM 663 O O . CYS A 1 88 ? -17.919 5.097 2.355 1.00 94.88 88 CYS A O 1
ATOM 665 N N . ASP A 1 89 ? -19.175 3.394 3.102 1.00 97.25 89 ASP A N 1
ATOM 666 C CA . ASP A 1 89 ? -18.408 3.181 4.330 1.00 97.25 89 ASP A CA 1
ATOM 667 C C . ASP A 1 89 ? -17.172 2.307 4.041 1.00 97.25 89 ASP A C 1
ATOM 669 O O . ASP A 1 89 ? -17.088 1.631 3.006 1.00 97.25 89 ASP A O 1
ATOM 673 N N . GLY A 1 90 ? -16.218 2.290 4.967 1.00 97.19 90 GLY A N 1
ATOM 674 C CA . GLY A 1 90 ? -14.987 1.524 4.815 1.00 97.19 90 GLY A CA 1
ATOM 675 C C . GLY A 1 90 ? -14.256 1.244 6.114 1.00 97.19 90 GLY A C 1
ATOM 676 O O . GLY A 1 90 ? -14.771 1.454 7.210 1.00 97.19 90 GLY A O 1
ATOM 677 N N . TYR A 1 91 ? -13.027 0.769 5.974 1.00 97.88 91 TYR A N 1
ATOM 678 C CA . TYR A 1 91 ? -12.107 0.497 7.061 1.00 97.88 91 TYR A CA 1
ATOM 679 C C . TYR A 1 91 ? -10.784 1.213 6.834 1.00 97.88 91 TYR A C 1
ATOM 681 O O . TYR A 1 91 ? -10.285 1.329 5.714 1.00 97.88 91 TYR A O 1
ATOM 689 N N . MET A 1 92 ? -10.217 1.676 7.938 1.00 97.75 92 MET A N 1
ATOM 690 C CA . MET A 1 92 ? -8.887 2.243 8.012 1.00 97.75 92 MET A CA 1
ATOM 691 C C . MET A 1 92 ? -7.967 1.272 8.735 1.00 97.75 92 MET A C 1
ATOM 693 O O . MET A 1 92 ? -8.192 0.948 9.903 1.00 97.75 92 MET A O 1
ATOM 697 N N . TYR A 1 93 ? -6.904 0.872 8.057 1.00 98.06 93 TYR A N 1
ATOM 698 C CA . TYR A 1 93 ? -5.807 0.112 8.629 1.00 98.06 93 TYR A CA 1
ATOM 699 C C . TYR A 1 93 ? -4.658 1.057 8.950 1.00 98.06 93 TYR A C 1
ATOM 701 O O . TYR A 1 93 ? -4.195 1.789 8.076 1.00 98.06 93 TYR A O 1
ATOM 709 N N . THR A 1 94 ? -4.188 1.030 10.194 1.00 97.62 94 THR A N 1
ATOM 710 C CA . THR A 1 94 ? -2.955 1.715 10.595 1.00 97.62 94 THR A CA 1
ATOM 711 C C . THR A 1 94 ? -1.852 0.683 10.740 1.00 97.62 94 THR A C 1
ATOM 713 O O . THR A 1 94 ? -1.996 -0.266 11.509 1.00 97.62 94 THR A O 1
ATOM 716 N N . LEU A 1 95 ? -0.749 0.878 10.028 1.00 97.50 95 LEU A N 1
ATOM 717 C CA . LEU A 1 95 ? 0.386 -0.034 9.982 1.00 97.50 95 LEU A CA 1
ATOM 718 C C . LEU A 1 95 ? 1.585 0.546 10.734 1.00 97.50 95 LEU A C 1
ATOM 720 O O . LEU A 1 95 ? 1.840 1.753 10.678 1.00 97.50 95 LEU A O 1
ATOM 724 N N . ASP A 1 96 ? 2.323 -0.325 11.418 1.00 96.06 96 ASP A N 1
ATOM 725 C CA . ASP A 1 96 ? 3.573 0.010 12.098 1.00 96.06 96 ASP A CA 1
ATOM 726 C C . ASP A 1 96 ? 4.777 -0.309 11.218 1.00 96.06 96 ASP A C 1
ATOM 728 O O . ASP A 1 96 ? 5.133 -1.477 11.041 1.00 96.06 96 ASP A O 1
ATOM 732 N N . VAL A 1 97 ? 5.435 0.727 10.703 1.00 95.88 97 VAL A N 1
ATOM 733 C CA . VAL A 1 97 ? 6.608 0.553 9.839 1.00 95.88 97 VAL A CA 1
ATOM 734 C C . VAL A 1 97 ? 7.763 -0.121 10.583 1.00 95.88 97 VAL A C 1
ATOM 736 O O . VAL A 1 97 ? 8.547 -0.843 9.972 1.00 95.88 97 VAL A O 1
ATOM 739 N N . GLU A 1 98 ? 7.858 0.043 11.905 1.00 95.25 98 GLU A N 1
ATOM 740 C CA . GLU A 1 98 ? 8.940 -0.552 12.701 1.00 95.25 98 GLU A CA 1
ATOM 741 C C . GLU A 1 98 ? 8.849 -2.090 12.736 1.00 95.25 98 GLU A C 1
ATOM 743 O O . GLU A 1 98 ? 9.858 -2.771 12.913 1.00 95.25 98 GLU A O 1
ATOM 748 N N . LYS A 1 99 ? 7.662 -2.659 12.484 1.00 95.81 99 LYS A N 1
ATOM 749 C CA . LYS A 1 99 ? 7.446 -4.113 12.440 1.00 95.81 99 LYS A CA 1
ATOM 750 C C . LYS A 1 99 ? 7.701 -4.738 11.071 1.00 95.81 99 LYS A C 1
ATOM 752 O O . LYS A 1 99 ? 7.755 -5.962 10.970 1.00 95.81 99 LYS A O 1
ATOM 757 N N . PHE A 1 100 ? 7.854 -3.933 10.021 1.00 96.00 100 PHE A N 1
ATOM 758 C CA . PHE A 1 100 ? 7.895 -4.431 8.644 1.00 96.00 100 PHE A CA 1
ATOM 759 C C . PHE A 1 100 ? 9.095 -5.337 8.390 1.00 96.00 100 PHE A C 1
ATOM 761 O O . PHE A 1 100 ? 8.931 -6.430 7.855 1.00 96.00 100 PHE A O 1
ATOM 768 N N . GLN A 1 101 ? 10.282 -4.927 8.847 1.00 93.94 101 GLN A N 1
ATOM 769 C CA . GLN A 1 101 ? 11.511 -5.694 8.644 1.00 93.94 101 GLN A CA 1
ATOM 770 C C . GLN A 1 101 ? 11.411 -7.105 9.242 1.00 93.94 101 GLN A C 1
ATOM 772 O O . GLN A 1 101 ? 11.768 -8.075 8.582 1.00 93.94 101 GLN A O 1
ATOM 777 N N . GLY A 1 102 ? 10.904 -7.226 10.473 1.00 94.31 102 GLY A N 1
ATOM 778 C CA . GLY A 1 102 ? 10.738 -8.523 11.138 1.00 94.31 102 GLY A CA 1
ATOM 779 C C . GLY A 1 102 ? 9.611 -9.379 10.553 1.00 94.31 102 GLY A C 1
ATOM 780 O O . GLY A 1 102 ? 9.618 -10.592 10.734 1.00 94.31 102 GLY A O 1
ATOM 781 N N . ALA A 1 103 ? 8.661 -8.760 9.850 1.00 95.25 103 ALA A N 1
ATOM 782 C CA . ALA A 1 103 ? 7.520 -9.423 9.225 1.00 95.25 103 ALA A CA 1
ATOM 783 C C . ALA A 1 103 ? 7.718 -9.715 7.726 1.00 95.25 103 ALA A C 1
ATOM 785 O O . ALA A 1 103 ? 6.785 -10.185 7.083 1.00 95.25 103 ALA A O 1
ATOM 786 N N . GLY A 1 104 ? 8.892 -9.414 7.155 1.00 95.69 104 GLY A N 1
ATOM 787 C CA . GLY A 1 104 ? 9.150 -9.608 5.725 1.00 95.69 104 GLY A CA 1
ATOM 788 C C . GLY A 1 104 ? 8.364 -8.655 4.819 1.00 95.69 104 GLY A C 1
ATOM 789 O O . GLY A 1 104 ? 8.111 -8.980 3.666 1.00 95.69 104 GLY A O 1
ATOM 790 N N . VAL A 1 105 ? 7.959 -7.483 5.314 1.00 96.94 105 VAL A N 1
ATOM 791 C CA . VAL A 1 105 ? 7.283 -6.453 4.512 1.00 96.94 105 VAL A CA 1
ATOM 792 C C . VAL A 1 105 ? 8.314 -5.442 4.020 1.00 96.94 105 VAL A C 1
ATOM 794 O O . VAL A 1 105 ? 9.119 -4.925 4.800 1.00 96.94 105 VAL A O 1
ATOM 797 N N . LYS A 1 106 ? 8.295 -5.139 2.724 1.00 96.31 106 LYS A N 1
ATOM 798 C CA . LYS A 1 106 ? 9.160 -4.137 2.096 1.00 96.31 106 LYS A CA 1
ATOM 799 C C . LYS A 1 106 ? 8.359 -2.893 1.735 1.00 96.31 106 LYS A C 1
ATOM 801 O O . LYS A 1 106 ? 7.163 -2.962 1.460 1.00 96.31 106 LYS A O 1
ATOM 806 N N . ILE A 1 107 ? 9.052 -1.762 1.726 1.00 94.94 107 ILE A N 1
ATOM 807 C CA . ILE A 1 107 ? 8.536 -0.465 1.292 1.00 94.94 107 ILE A CA 1
ATOM 808 C C . ILE A 1 107 ? 9.223 -0.105 -0.015 1.00 94.94 107 ILE A C 1
ATOM 810 O O . ILE A 1 107 ? 10.441 -0.258 -0.121 1.00 94.94 107 ILE A O 1
ATOM 814 N N . VAL A 1 108 ? 8.454 0.410 -0.968 1.00 91.69 108 VAL A N 1
ATOM 815 C CA . VAL A 1 108 ? 8.993 1.057 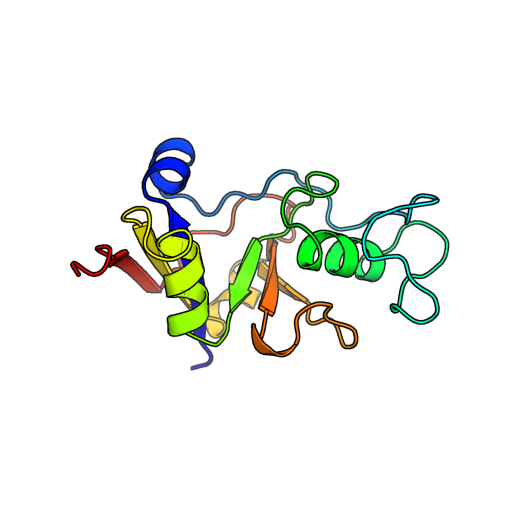-2.157 1.00 91.69 108 VAL A CA 1
ATOM 816 C C . VAL A 1 108 ? 8.344 2.418 -2.321 1.00 91.69 108 VAL A C 1
ATOM 818 O O . VAL A 1 108 ? 7.123 2.567 -2.294 1.00 91.69 108 VAL A O 1
ATOM 821 N N . GLU A 1 109 ? 9.200 3.415 -2.473 1.00 84.94 109 GLU A N 1
ATOM 822 C CA . GLU A 1 109 ? 8.821 4.778 -2.806 1.00 84.94 109 GLU A CA 1
ATOM 823 C C . GLU A 1 109 ? 9.280 5.023 -4.249 1.00 84.94 109 GLU A C 1
ATOM 825 O O . GLU A 1 109 ? 10.338 4.544 -4.659 1.00 84.94 109 GLU A O 1
ATOM 830 N N . SER A 1 110 ? 8.469 5.730 -5.032 1.00 78.62 110 SER A N 1
ATOM 831 C CA . SER A 1 110 ? 8.838 6.136 -6.387 1.00 78.62 110 SER A CA 1
ATOM 832 C C . SER A 1 110 ? 9.158 7.621 -6.389 1.00 78.62 110 SER A C 1
ATOM 834 O O . SER A 1 110 ? 8.343 8.434 -5.955 1.00 78.62 110 SER A O 1
ATOM 836 N N . GLU A 1 111 ? 10.319 7.986 -6.929 1.00 76.12 111 GLU A N 1
ATOM 837 C CA . GLU A 1 111 ? 10.683 9.390 -7.160 1.00 76.12 111 GLU A CA 1
ATOM 838 C C . GLU A 1 111 ? 9.799 10.055 -8.229 1.00 76.12 111 GLU A C 1
ATOM 840 O O . GLU A 1 111 ? 9.686 11.277 -8.272 1.00 76.12 111 GLU A O 1
ATOM 845 N N . HIS A 1 112 ? 9.156 9.249 -9.079 1.00 78.56 112 HIS A N 1
ATOM 846 C CA . HIS A 1 112 ? 8.331 9.694 -10.202 1.00 78.56 112 HIS A CA 1
ATOM 847 C C . HIS A 1 112 ? 6.857 9.329 -9.988 1.00 78.56 112 HIS A C 1
ATOM 849 O O . HIS A 1 112 ? 6.178 8.943 -10.938 1.00 78.56 112 HIS A O 1
ATOM 855 N N . SER A 1 113 ? 6.373 9.403 -8.742 1.00 78.94 113 SER A N 1
ATOM 856 C CA . SER A 1 113 ? 4.971 9.096 -8.438 1.00 78.94 113 SER A CA 1
ATOM 857 C C . SER A 1 113 ? 4.028 9.894 -9.356 1.00 78.94 113 SER A C 1
ATOM 859 O O . SER A 1 113 ? 4.181 11.116 -9.462 1.00 78.94 113 SER A O 1
ATOM 861 N N . PRO A 1 114 ? 3.055 9.236 -10.017 1.00 78.75 114 PRO A N 1
ATOM 862 C CA . PRO A 1 114 ? 2.087 9.911 -10.880 1.00 78.75 114 PRO A CA 1
ATOM 863 C C . PRO A 1 114 ? 1.174 10.866 -10.096 1.00 78.75 114 PRO A C 1
ATOM 865 O O . PRO A 1 114 ? 0.687 11.846 -10.661 1.00 78.75 114 PRO A O 1
ATOM 868 N N . TYR A 1 115 ? 0.987 10.613 -8.795 1.00 83.12 115 TYR A N 1
ATOM 869 C CA . TYR A 1 115 ? 0.123 11.381 -7.898 1.00 83.12 115 TYR A CA 1
ATOM 870 C C . TYR A 1 115 ? 0.895 11.797 -6.630 1.00 83.12 115 TYR A C 1
ATOM 872 O O . TYR A 1 115 ? 0.683 11.244 -5.548 1.00 83.12 115 TYR A O 1
ATOM 880 N N . PRO A 1 116 ? 1.814 12.778 -6.722 1.00 81.31 116 PRO A N 1
ATOM 881 C CA . PRO A 1 116 ? 2.696 13.142 -5.609 1.00 81.31 116 PRO A CA 1
ATOM 882 C C . PRO A 1 116 ? 1.934 13.649 -4.372 1.00 81.31 116 PRO A C 1
ATOM 884 O O . PRO A 1 116 ? 2.358 13.400 -3.243 1.00 81.31 116 PRO A O 1
ATOM 887 N N . ASP A 1 117 ? 0.782 14.296 -4.564 1.00 84.12 117 ASP A N 1
ATOM 888 C CA . ASP A 1 117 ? -0.042 14.833 -3.472 1.00 84.12 117 ASP A CA 1
ATOM 889 C C . ASP A 1 117 ? -0.666 13.736 -2.590 1.00 84.12 117 ASP A C 1
ATOM 891 O O . ASP A 1 117 ? -0.955 13.961 -1.409 1.00 84.12 117 ASP A O 1
ATOM 895 N N . GLU A 1 118 ? -0.832 12.520 -3.117 1.00 84.62 118 GLU A N 1
ATOM 896 C CA . GLU A 1 118 ? -1.381 11.391 -2.360 1.00 84.62 118 GLU A CA 1
ATOM 897 C C . GLU A 1 118 ? -0.389 10.839 -1.330 1.00 84.62 118 GLU A C 1
ATOM 899 O O . GLU A 1 118 ? -0.785 10.116 -0.407 1.00 84.62 118 GLU A O 1
ATOM 904 N N . ASN A 1 119 ? 0.892 11.220 -1.436 1.00 84.94 119 ASN A N 1
ATOM 905 C CA . ASN A 1 119 ? 1.979 10.708 -0.603 1.00 84.94 119 ASN A CA 1
ATOM 906 C C . ASN A 1 119 ? 1.935 9.172 -0.512 1.00 84.94 119 ASN A C 1
ATOM 908 O O . ASN A 1 119 ? 2.049 8.598 0.582 1.00 84.94 119 ASN A O 1
ATOM 912 N N . GLU A 1 120 ? 1.670 8.530 -1.655 1.00 89.19 120 GLU A N 1
ATOM 913 C CA . GLU A 1 120 ? 1.543 7.084 -1.753 1.00 89.19 120 GLU A CA 1
ATOM 914 C C . GLU A 1 120 ? 2.890 6.409 -1.484 1.00 89.19 120 GLU A C 1
ATOM 916 O O . GLU A 1 120 ? 3.935 6.790 -2.011 1.00 89.19 120 GLU A O 1
ATOM 921 N N . ILE A 1 121 ? 2.839 5.370 -0.661 1.00 92.31 121 ILE A N 1
ATOM 922 C CA . ILE A 1 121 ? 3.931 4.457 -0.371 1.00 92.31 121 ILE A CA 1
ATOM 923 C C . ILE A 1 121 ? 3.427 3.051 -0.678 1.00 92.31 121 ILE A C 1
ATOM 925 O O . ILE A 1 121 ? 2.499 2.556 -0.028 1.00 92.31 121 ILE A O 1
ATOM 929 N N . SER A 1 122 ? 4.037 2.397 -1.659 1.00 94.75 122 SER A N 1
ATOM 930 C CA . SER A 1 122 ? 3.679 1.032 -2.036 1.00 94.75 122 SER A CA 1
ATOM 931 C C . SER A 1 122 ? 4.430 0.047 -1.140 1.00 94.75 122 SER A C 1
ATOM 933 O O . SER A 1 122 ? 5.629 0.192 -0.892 1.00 94.75 122 SER A O 1
ATOM 935 N N . ILE A 1 123 ? 3.733 -0.962 -0.624 1.00 96.25 123 ILE A N 1
ATOM 936 C CA . ILE A 1 123 ? 4.334 -2.017 0.204 1.00 96.25 123 ILE A CA 1
ATOM 937 C C . ILE A 1 123 ? 4.047 -3.388 -0.393 1.00 96.25 123 ILE A C 1
ATOM 939 O O . ILE A 1 123 ? 3.050 -3.559 -1.091 1.00 96.25 123 ILE A O 1
ATOM 943 N N . TYR A 1 124 ? 4.888 -4.372 -0.101 1.00 96.25 124 TYR A N 1
ATOM 944 C CA . TYR A 1 124 ? 4.661 -5.763 -0.496 1.00 96.25 124 TYR A CA 1
ATOM 945 C C . TYR A 1 124 ? 5.270 -6.726 0.523 1.00 96.25 124 TYR A C 1
ATOM 947 O O . TYR A 1 124 ? 6.209 -6.370 1.240 1.00 96.25 124 TYR A O 1
ATOM 955 N N . ALA A 1 125 ? 4.732 -7.942 0.598 1.00 95.69 125 ALA A N 1
ATOM 956 C CA . ALA A 1 125 ? 5.341 -9.025 1.362 1.00 95.69 125 ALA A CA 1
ATOM 957 C C . ALA A 1 125 ? 6.427 -9.704 0.513 1.00 95.69 125 ALA A C 1
ATOM 959 O O . ALA A 1 125 ? 6.218 -9.979 -0.666 1.00 95.69 125 ALA A O 1
ATOM 960 N N . GLU A 1 126 ? 7.596 -9.963 1.095 1.00 93.19 126 GLU A N 1
ATOM 961 C CA . GLU A 1 126 ? 8.763 -10.544 0.412 1.00 93.19 126 GLU A CA 1
ATOM 962 C C . GLU A 1 126 ? 8.495 -11.960 -0.123 1.00 93.19 126 GLU A C 1
ATOM 964 O O . GLU A 1 126 ? 9.118 -12.380 -1.094 1.00 93.19 126 GLU A O 1
ATOM 969 N N . ASP A 1 127 ? 7.529 -12.670 0.459 1.00 91.44 127 ASP A N 1
ATOM 970 C CA . ASP A 1 127 ? 7.042 -13.970 -0.010 1.00 91.44 127 ASP A CA 1
ATOM 971 C C . ASP A 1 127 ? 5.976 -13.870 -1.124 1.00 91.44 127 ASP A C 1
ATOM 973 O O . ASP A 1 127 ? 5.471 -14.894 -1.588 1.00 91.44 127 ASP A O 1
ATOM 977 N N . GLY A 1 128 ? 5.623 -12.653 -1.556 1.00 87.56 128 GLY A N 1
ATOM 978 C CA . GLY A 1 128 ? 4.563 -12.383 -2.532 1.00 87.56 128 GLY A CA 1
ATOM 979 C C . GLY A 1 128 ? 3.147 -12.613 -1.992 1.00 87.56 128 GLY A C 1
ATOM 980 O O . GLY A 1 128 ? 2.197 -12.688 -2.774 1.00 87.56 128 GLY A O 1
ATOM 981 N N . GLY A 1 129 ? 2.998 -12.780 -0.676 1.00 91.62 129 GLY A N 1
ATOM 982 C CA . GLY A 1 129 ? 1.743 -13.083 -0.004 1.00 91.62 129 GLY A CA 1
ATOM 983 C C . GLY A 1 129 ? 0.972 -11.859 0.494 1.00 91.62 129 GLY A C 1
ATOM 984 O O . GLY A 1 129 ? 1.164 -10.719 0.069 1.00 91.62 129 GLY A O 1
ATOM 985 N N . CYS A 1 130 ? 0.047 -12.116 1.419 1.00 94.38 130 CYS A N 1
ATOM 986 C CA . CYS A 1 130 ? -0.686 -11.069 2.125 1.00 94.38 130 CYS A CA 1
ATOM 987 C C . CYS A 1 130 ? 0.222 -10.333 3.116 1.00 94.38 130 CYS A C 1
ATOM 989 O O . CYS A 1 130 ? 1.155 -10.910 3.671 1.00 94.38 130 CYS A O 1
ATOM 991 N N . ILE A 1 131 ? -0.115 -9.080 3.421 1.00 95.88 131 ILE A N 1
ATOM 992 C CA . ILE A 1 131 ? 0.571 -8.337 4.479 1.00 95.88 131 ILE A CA 1
ATOM 993 C C . ILE A 1 131 ? 0.205 -8.958 5.842 1.00 95.88 131 ILE A C 1
ATOM 995 O O . ILE A 1 131 ? -0.986 -9.035 6.155 1.00 95.88 131 ILE A O 1
ATOM 999 N N . PRO A 1 132 ? 1.181 -9.391 6.664 1.00 95.00 132 PRO A N 1
ATOM 1000 C CA . PRO A 1 132 ? 0.890 -10.090 7.915 1.00 95.00 132 PRO A CA 1
ATOM 1001 C C . PRO A 1 132 ? 0.220 -9.208 8.978 1.00 95.00 132 PRO A C 1
ATOM 1003 O O . PRO A 1 132 ? 0.658 -8.089 9.239 1.00 95.00 132 PRO A O 1
ATOM 1006 N N . ASP A 1 133 ? -0.757 -9.752 9.707 1.00 94.94 133 ASP A N 1
ATOM 1007 C CA . ASP A 1 133 ? -1.515 -9.008 10.728 1.00 94.94 133 ASP A CA 1
ATOM 1008 C C . ASP A 1 133 ? -0.647 -8.417 11.851 1.00 94.94 133 ASP A C 1
ATOM 1010 O O . ASP A 1 133 ? -1.014 -7.411 12.457 1.00 94.94 133 ASP A O 1
ATOM 1014 N N . ILE A 1 134 ? 0.538 -8.989 12.109 1.00 95.75 134 ILE A N 1
ATOM 1015 C CA . ILE A 1 134 ? 1.486 -8.501 13.125 1.00 95.75 134 ILE A CA 1
ATOM 1016 C C . ILE A 1 134 ? 1.857 -7.022 12.910 1.00 95.75 134 ILE A C 1
ATOM 1018 O O . ILE A 1 134 ? 2.119 -6.311 13.888 1.00 95.75 134 ILE A O 1
ATOM 1022 N N . VAL A 1 135 ? 1.865 -6.551 11.652 1.00 96.25 135 VAL A N 1
ATOM 1023 C CA . VAL A 1 135 ? 2.209 -5.163 11.305 1.00 96.25 135 VAL A CA 1
ATOM 1024 C C . VAL A 1 135 ? 1.028 -4.201 11.440 1.00 96.25 135 VAL A C 1
ATOM 1026 O O . VAL A 1 135 ? 1.228 -2.987 11.430 1.00 96.25 135 VAL A O 1
ATOM 1029 N N . ILE A 1 136 ? -0.195 -4.713 11.595 1.00 96.69 136 ILE A N 1
ATOM 1030 C CA . ILE A 1 136 ? -1.409 -3.911 11.748 1.00 96.69 136 ILE A CA 1
ATOM 1031 C C . ILE A 1 136 ? -1.528 -3.481 13.214 1.00 96.69 136 ILE A C 1
ATOM 1033 O O . ILE A 1 136 ? -1.658 -4.300 14.121 1.00 96.69 136 ILE A O 1
ATOM 1037 N N . LEU A 1 137 ? -1.484 -2.173 13.465 1.00 96.19 137 LEU A N 1
ATOM 1038 C CA . LEU A 1 137 ? -1.708 -1.600 14.796 1.00 96.19 137 LEU A CA 1
ATOM 1039 C C . LEU A 1 137 ? -3.188 -1.565 15.140 1.00 96.19 137 LEU A C 1
ATOM 1041 O O . LEU A 1 137 ? -3.584 -1.921 16.247 1.00 96.19 137 LEU A O 1
ATOM 1045 N N . THR A 1 138 ? -3.995 -1.072 14.205 1.00 96.69 138 THR A N 1
ATOM 1046 C CA . THR A 1 138 ? -5.434 -0.915 14.388 1.00 96.69 138 THR A CA 1
ATOM 1047 C C . THR A 1 138 ? -6.160 -1.091 13.063 1.00 96.69 138 THR A C 1
ATOM 1049 O O . THR A 1 138 ? -5.656 -0.722 12.000 1.00 96.69 138 THR A O 1
ATOM 1052 N N . LYS A 1 139 ? -7.385 -1.610 13.158 1.00 97.19 139 LYS A N 1
ATOM 1053 C CA . LYS A 1 139 ? -8.404 -1.565 12.112 1.00 97.19 139 LYS A CA 1
ATOM 1054 C C . LYS A 1 139 ? -9.605 -0.809 12.668 1.00 97.19 139 LYS A C 1
ATOM 1056 O O . LYS A 1 139 ? -10.134 -1.181 13.713 1.00 97.19 139 LYS A O 1
ATOM 1061 N N . GLN A 1 140 ? -10.015 0.263 12.004 1.00 97.12 140 GLN A N 1
ATOM 1062 C CA . GLN A 1 140 ? -11.100 1.136 12.455 1.00 97.12 140 GLN A CA 1
ATOM 1063 C C . GLN A 1 140 ? -12.169 1.244 11.375 1.00 97.12 140 GLN A C 1
ATOM 1065 O O . GLN A 1 140 ? -11.843 1.434 10.208 1.00 97.12 140 GLN A O 1
ATOM 1070 N N . PHE A 1 141 ? -13.441 1.134 11.754 1.00 97.25 141 PHE A N 1
ATOM 1071 C CA . PHE A 1 141 ? -14.544 1.395 10.834 1.00 97.25 141 PHE A CA 1
ATOM 1072 C C . PHE A 1 141 ? -14.667 2.899 10.577 1.00 97.25 141 PHE A C 1
ATOM 1074 O O . PHE A 1 141 ? -14.670 3.700 11.513 1.00 97.25 141 PHE A O 1
ATOM 1081 N N . ILE A 1 142 ? -14.791 3.270 9.309 1.00 96.12 142 ILE A N 1
ATOM 1082 C CA . ILE A 1 142 ? -14.926 4.642 8.839 1.00 96.12 142 ILE A CA 1
ATOM 1083 C C . ILE A 1 142 ? -16.280 4.781 8.162 1.00 96.12 142 ILE A C 1
ATOM 1085 O O . ILE A 1 142 ? -16.555 4.160 7.136 1.00 96.12 142 ILE A O 1
ATOM 1089 N N . LYS A 1 143 ? -17.113 5.649 8.727 1.00 94.31 143 LYS A N 1
ATOM 1090 C CA . LYS A 1 143 ? -18.401 5.995 8.142 1.00 94.31 143 LYS A CA 1
ATOM 1091 C C . LYS A 1 143 ? -18.229 7.102 7.105 1.00 94.31 143 LYS A C 1
ATOM 1093 O O . LYS A 1 143 ? -17.458 8.043 7.330 1.00 94.31 143 LYS A O 1
ATOM 1098 N N . LYS A 1 144 ? -18.976 7.031 6.007 1.00 91.31 144 LYS A N 1
ATOM 1099 C CA . LYS A 1 144 ? -19.093 8.152 5.073 1.00 91.31 144 LYS A CA 1
ATOM 1100 C C . LYS A 1 144 ? -19.701 9.366 5.776 1.00 91.31 144 LYS A C 1
ATOM 1102 O O . LYS A 1 144 ? -20.586 9.239 6.627 1.00 91.31 144 LYS A O 1
ATOM 1107 N N . ALA A 1 145 ? -19.217 10.547 5.425 1.00 85.75 145 ALA A N 1
ATOM 1108 C CA . ALA A 1 145 ? -19.802 11.812 5.826 1.00 85.75 145 ALA A CA 1
ATOM 1109 C C . ALA A 1 145 ? -21.248 11.900 5.318 1.00 85.75 145 ALA A C 1
ATOM 1111 O O . ALA A 1 145 ? -21.540 11.568 4.166 1.00 85.75 145 ALA A O 1
ATOM 1112 N N . GLN A 1 146 ? -22.143 12.336 6.200 1.00 71.88 146 GLN A N 1
ATOM 1113 C CA . GLN A 1 146 ? -23.513 12.694 5.854 1.00 71.88 146 GLN A CA 1
ATOM 1114 C C . GLN A 1 146 ? -23.516 14.175 5.469 1.00 71.88 146 GLN A C 1
ATOM 1116 O O . GLN A 1 146 ? -23.029 14.997 6.246 1.00 71.88 146 GLN A O 1
ATOM 1121 N N . PHE A 1 147 ? -24.012 14.482 4.273 1.00 57.94 147 PHE A N 1
ATOM 1122 C CA . PHE A 1 147 ? -24.295 15.840 3.813 1.00 57.94 147 PHE A CA 1
ATOM 1123 C C . PHE A 1 147 ? -25.803 16.074 3.839 1.00 57.94 147 PHE A C 1
ATOM 1125 O O . PHE A 1 147 ? -26.537 15.097 3.551 1.00 57.94 147 PHE A O 1
#